Protein AF-A0A8T5GEF9-F1 (afdb_monomer_lite)

Foldseek 3Di:
DDDPDPPPPCPDDDPDQLRVLVVQLVVLVVLLVVLVVVVVVDDDPVVNVVSVVSSCCSPPPSNVVSVVRNDDD

Secondary structure (DSSP, 8-state):
-PPPP-TT--PPP-SSHHHHHHHHHHHHHHHHHHHHHHHTT---HHHHHHHHHHHHHIIIIIHHHHHHHHS--

pLDDT: mean 89.61, std 14.64, range [46.66, 98.62]

Organism: NCBI:txid3101447

Structure (mmCIF, N/CA/C/O backbone):
data_AF-A0A8T5GEF9-F1
#
_entry.id   AF-A0A8T5GEF9-F1
#
loop_
_atom_site.group_PDB
_atom_site.id
_atom_site.type_symbol
_atom_site.label_atom_id
_atom_site.label_alt_id
_atom_site.label_comp_id
_atom_site.label_asym_id
_atom_site.label_entity_id
_atom_site.label_seq_id
_atom_site.pdbx_PDB_ins_code
_atom_site.Cartn_x
_atom_site.Cartn_y
_atom_site.Cartn_z
_atom_site.occupancy
_atom_site.B_iso_or_equiv
_atom_site.auth_seq_id
_atom_site.auth_comp_id
_atom_site.auth_asym_id
_atom_site.auth_atom_id
_atom_site.pdbx_PDB_model_num
ATOM 1 N N . MET A 1 1 ? 0.734 -28.396 12.646 1.00 49.97 1 MET A N 1
ATOM 2 C CA . MET A 1 1 ? -0.092 -27.214 12.325 1.00 49.97 1 MET A CA 1
ATOM 3 C C . MET A 1 1 ? 0.100 -26.960 10.846 1.00 49.97 1 MET A C 1
ATOM 5 O O . MET A 1 1 ? 1.205 -26.619 10.450 1.00 49.97 1 MET A O 1
ATOM 9 N N . GLU A 1 2 ? -0.916 -27.250 10.041 1.00 57.72 2 GLU A N 1
ATOM 10 C CA . GLU A 1 2 ? -0.895 -27.015 8.596 1.00 57.72 2 GLU A CA 1
ATOM 11 C C . GLU A 1 2 ? -1.507 -25.638 8.351 1.00 57.72 2 GLU A C 1
ATOM 13 O O . GLU A 1 2 ? -2.628 -25.375 8.790 1.00 57.72 2 GLU A O 1
ATOM 18 N N . PHE A 1 3 ? -0.761 -24.734 7.718 1.00 58.47 3 PHE A N 1
ATOM 19 C CA . PHE A 1 3 ? -1.349 -23.487 7.245 1.00 58.47 3 PHE A CA 1
ATOM 20 C C . PHE A 1 3 ? -2.211 -23.816 6.023 1.00 58.47 3 PHE A C 1
ATOM 22 O O . PHE A 1 3 ? -1.715 -24.499 5.124 1.00 58.47 3 PHE A O 1
ATOM 29 N N . PRO A 1 4 ? -3.476 -23.362 5.959 1.00 69.00 4 PRO A N 1
ATOM 30 C CA . PRO A 1 4 ? -4.290 -23.582 4.774 1.00 69.00 4 PRO A CA 1
ATOM 31 C C . PRO A 1 4 ? -3.572 -23.007 3.551 1.00 69.00 4 PRO A C 1
ATOM 33 O O . PRO A 1 4 ? -3.021 -21.903 3.603 1.00 69.00 4 PRO A O 1
ATOM 36 N N . SER A 1 5 ? -3.561 -23.763 2.449 1.00 58.88 5 SER A N 1
ATOM 37 C CA . SER A 1 5 ? -3.081 -23.261 1.164 1.00 58.88 5 SER A CA 1
ATOM 38 C C . SER A 1 5 ? -3.838 -21.976 0.846 1.00 58.88 5 SER A C 1
ATOM 40 O O . SER A 1 5 ? -5.062 -22.015 0.744 1.00 58.88 5 SER A O 1
ATOM 42 N N . ASN A 1 6 ? -3.136 -20.847 0.723 1.00 60.12 6 ASN A N 1
ATOM 43 C CA . ASN A 1 6 ? -3.763 -19.594 0.317 1.00 60.12 6 ASN A CA 1
ATOM 44 C C . ASN A 1 6 ? -4.186 -19.732 -1.159 1.00 60.12 6 ASN A C 1
ATOM 46 O O . ASN A 1 6 ? -3.303 -19.769 -2.019 1.00 60.12 6 ASN A O 1
ATOM 50 N N . PRO A 1 7 ? -5.491 -19.812 -1.475 1.00 56.38 7 PRO A N 1
ATOM 51 C CA . PRO A 1 7 ? -5.955 -20.016 -2.845 1.00 56.38 7 PRO A CA 1
ATOM 52 C C . PRO A 1 7 ? -5.701 -18.796 -3.749 1.00 56.38 7 PRO A C 1
ATOM 54 O O . PRO A 1 7 ? -5.864 -18.897 -4.957 1.00 56.38 7 PRO A O 1
ATOM 57 N N . GLN A 1 8 ? -5.271 -17.655 -3.193 1.00 58.44 8 GLN A N 1
ATOM 58 C CA . GLN A 1 8 ? -4.951 -16.424 -3.932 1.00 58.44 8 GLN A CA 1
ATOM 59 C C . GLN A 1 8 ? -3.486 -16.340 -4.393 1.00 58.44 8 GLN A C 1
ATOM 61 O O . GLN A 1 8 ? -3.021 -15.273 -4.783 1.00 58.44 8 GLN A O 1
ATOM 66 N N . LYS A 1 9 ? -2.710 -17.425 -4.308 1.00 60.78 9 LYS A N 1
ATOM 67 C CA . LYS A 1 9 ? -1.247 -17.356 -4.431 1.00 60.78 9 LYS A CA 1
ATOM 68 C C . LYS A 1 9 ? -0.720 -17.531 -5.858 1.00 60.78 9 LYS A C 1
ATOM 70 O O . LYS A 1 9 ? 0.278 -18.216 -6.057 1.00 60.78 9 LYS A O 1
ATOM 75 N N . GLU A 1 10 ? -1.336 -16.868 -6.828 1.00 71.69 10 GLU A N 1
ATOM 76 C CA . GLU A 1 10 ? -0.683 -16.607 -8.112 1.00 71.69 10 GLU A CA 1
ATOM 77 C C . GLU A 1 10 ? -0.265 -15.140 -8.138 1.00 71.69 10 GLU A C 1
ATOM 79 O O . GLU A 1 10 ? -1.000 -14.257 -8.569 1.00 71.69 10 GLU A O 1
ATOM 84 N N . VAL A 1 11 ? 0.929 -14.873 -7.602 1.00 73.88 11 VAL A N 1
ATOM 85 C CA . VAL A 1 11 ? 1.603 -13.606 -7.891 1.00 73.88 11 VAL A CA 1
ATOM 86 C C . VAL A 1 11 ? 2.035 -13.695 -9.353 1.00 73.88 11 VAL A C 1
ATOM 88 O O . VAL A 1 11 ? 2.755 -14.640 -9.691 1.00 73.88 11 VAL A O 1
ATOM 91 N N . PRO A 1 12 ? 1.592 -12.778 -10.228 1.00 84.06 12 PRO A N 1
ATOM 92 C CA . PRO A 1 12 ? 1.964 -12.838 -11.631 1.00 84.06 12 PRO A CA 1
ATOM 93 C C . PRO A 1 12 ? 3.484 -12.734 -11.773 1.00 84.06 12 PRO A C 1
ATOM 95 O O . PRO A 1 12 ? 4.155 -12.027 -11.018 1.00 84.06 12 PRO A O 1
ATOM 98 N N . ALA A 1 13 ? 4.035 -13.453 -12.748 1.00 90.06 13 ALA A N 1
ATOM 99 C CA . ALA A 1 13 ? 5.396 -13.193 -13.186 1.00 90.06 13 ALA A CA 1
ATOM 100 C C . ALA A 1 13 ? 5.430 -11.841 -13.913 1.00 90.06 13 ALA A C 1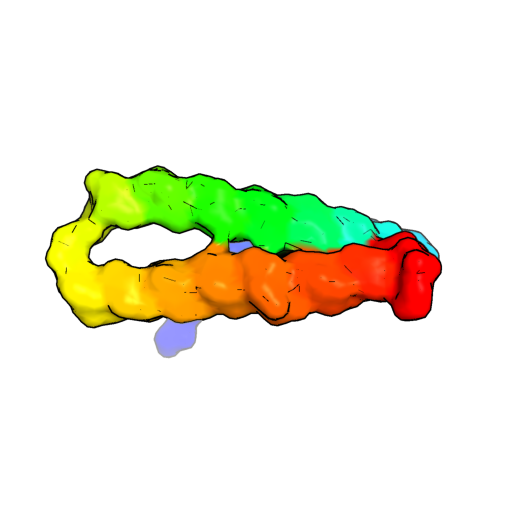
ATOM 102 O O . ALA A 1 13 ? 4.505 -11.511 -14.654 1.00 90.06 13 ALA A O 1
ATOM 103 N N . PHE A 1 14 ? 6.498 -11.076 -13.705 1.00 93.25 14 PHE A N 1
ATOM 104 C CA . PHE A 1 14 ? 6.703 -9.787 -14.357 1.00 93.25 14 PHE A CA 1
ATOM 105 C C . PHE A 1 14 ? 7.940 -9.850 -15.245 1.00 93.25 14 PHE A C 1
ATOM 107 O O . PHE A 1 14 ? 8.981 -10.357 -14.825 1.00 93.25 14 PHE A O 1
ATOM 114 N N . ASP A 1 15 ? 7.849 -9.270 -16.440 1.00 95.50 15 ASP A N 1
ATOM 115 C CA . ASP A 1 15 ? 8.953 -9.255 -17.408 1.00 95.50 15 ASP A CA 1
ATOM 116 C C . ASP A 1 15 ? 10.096 -8.307 -17.002 1.00 95.50 15 ASP A C 1
ATOM 118 O O . ASP A 1 15 ? 11.180 -8.333 -17.585 1.00 95.50 15 ASP A O 1
ATOM 122 N N . SER A 1 16 ? 9.876 -7.450 -15.999 1.00 95.25 16 SER A N 1
ATOM 123 C CA . SER A 1 16 ? 10.903 -6.572 -15.442 1.00 95.25 16 SER A CA 1
ATOM 124 C C . SER A 1 16 ? 10.588 -6.138 -14.009 1.00 95.25 16 SER A C 1
ATOM 126 O O . SER A 1 16 ? 9.441 -6.171 -13.563 1.00 95.25 16 SER A O 1
ATOM 128 N N . VAL A 1 17 ? 11.620 -5.664 -13.301 1.00 94.56 17 VAL A N 1
ATOM 129 C CA . VAL A 1 17 ? 11.478 -5.051 -11.968 1.00 94.56 17 VAL A CA 1
ATOM 130 C C . VAL A 1 17 ? 10.593 -3.803 -12.020 1.00 94.56 17 VAL A C 1
ATOM 132 O O . VAL A 1 17 ? 9.817 -3.580 -11.099 1.00 94.56 17 VAL A O 1
ATOM 135 N N . VAL A 1 18 ? 10.660 -3.028 -13.107 1.00 95.62 18 VAL A N 1
ATOM 136 C CA . VAL A 1 18 ? 9.816 -1.842 -13.312 1.00 95.62 18 VAL A CA 1
ATOM 137 C C . VAL A 1 18 ? 8.335 -2.223 -13.297 1.00 95.62 18 VAL A C 1
ATOM 139 O O . VAL A 1 18 ? 7.583 -1.687 -12.488 1.00 95.62 18 VAL A O 1
ATOM 142 N N . LEU A 1 19 ? 7.943 -3.222 -14.096 1.00 95.00 19 LEU A N 1
ATOM 143 C CA . LEU A 1 19 ? 6.558 -3.710 -14.141 1.00 95.00 19 LEU A CA 1
ATOM 144 C C . LEU A 1 19 ? 6.102 -4.283 -12.789 1.00 95.00 19 LEU A C 1
ATOM 146 O O . LEU A 1 19 ? 4.963 -4.075 -12.376 1.00 95.00 19 LEU A O 1
ATOM 150 N N . ALA A 1 20 ? 6.994 -4.972 -12.071 1.00 95.62 20 ALA A N 1
ATOM 151 C CA . ALA A 1 20 ? 6.697 -5.454 -10.723 1.00 95.62 20 ALA A CA 1
ATOM 152 C C . ALA A 1 20 ? 6.460 -4.294 -9.739 1.00 95.62 20 ALA A C 1
ATOM 154 O O . ALA A 1 20 ? 5.571 -4.370 -8.892 1.00 95.62 20 ALA A O 1
ATOM 155 N N . CYS A 1 21 ? 7.227 -3.210 -9.860 1.00 96.50 21 CYS A N 1
ATOM 156 C CA . CYS A 1 21 ? 7.085 -2.030 -9.018 1.00 96.50 21 CYS A CA 1
ATOM 157 C C . CYS A 1 21 ? 5.838 -1.202 -9.347 1.00 96.50 21 CYS A C 1
ATOM 159 O O . CYS A 1 21 ? 5.189 -0.728 -8.420 1.00 96.50 21 CYS A O 1
ATOM 161 N N . GLU A 1 22 ? 5.438 -1.100 -10.615 1.00 95.50 22 GLU A N 1
ATOM 162 C CA . GLU A 1 22 ? 4.149 -0.504 -11.008 1.00 95.50 22 GLU A CA 1
ATOM 163 C C . GLU A 1 22 ? 2.967 -1.289 -10.422 1.00 95.50 22 GLU A C 1
ATOM 165 O O . GLU A 1 22 ? 2.026 -0.713 -9.873 1.00 95.50 22 GLU A O 1
ATOM 170 N N . ALA A 1 23 ? 3.027 -2.622 -10.480 1.00 95.50 23 ALA A N 1
ATOM 171 C CA . ALA A 1 23 ? 2.000 -3.466 -9.881 1.00 95.50 23 ALA A CA 1
ATOM 172 C C . ALA A 1 23 ? 1.964 -3.339 -8.350 1.00 95.50 23 ALA A C 1
ATOM 174 O O . ALA A 1 23 ? 0.885 -3.298 -7.759 1.00 95.50 23 ALA A O 1
ATOM 175 N N . ALA A 1 24 ? 3.129 -3.243 -7.706 1.00 95.62 24 ALA A N 1
ATOM 176 C CA . ALA A 1 24 ? 3.229 -3.042 -6.265 1.00 95.62 24 ALA A CA 1
ATOM 177 C C . ALA A 1 24 ? 2.733 -1.652 -5.828 1.00 95.62 24 ALA A C 1
ATOM 179 O O . ALA A 1 24 ? 2.071 -1.541 -4.800 1.00 95.62 24 ALA A O 1
ATOM 180 N N . GLU A 1 25 ? 2.972 -0.607 -6.623 1.00 96.25 25 GLU A N 1
ATOM 181 C CA . GLU A 1 25 ? 2.401 0.726 -6.405 1.00 96.25 25 GLU A CA 1
ATOM 182 C C . GLU A 1 25 ? 0.868 0.667 -6.361 1.00 96.25 25 GLU A C 1
ATOM 184 O O . GLU A 1 25 ? 0.253 1.133 -5.399 1.00 96.25 25 GLU A O 1
ATOM 189 N N . GLN A 1 26 ? 0.248 0.024 -7.356 1.00 96.12 26 GLN A N 1
ATOM 190 C CA . GLN A 1 26 ? -1.204 -0.167 -7.371 1.00 96.12 26 GLN A CA 1
ATOM 191 C C . GLN A 1 26 ? -1.681 -1.009 -6.185 1.00 96.12 26 GLN A C 1
ATOM 193 O O . GLN A 1 26 ? -2.695 -0.686 -5.566 1.00 96.12 26 GLN A O 1
ATOM 198 N N . ALA A 1 27 ? -0.938 -2.058 -5.826 1.00 95.88 27 ALA A N 1
ATOM 199 C CA . ALA A 1 27 ? -1.258 -2.886 -4.671 1.00 95.88 27 ALA A CA 1
ATOM 200 C C . ALA A 1 27 ? -1.275 -2.075 -3.367 1.00 95.88 27 ALA A C 1
ATOM 202 O O . ALA A 1 27 ? -2.196 -2.252 -2.572 1.00 95.88 27 ALA A O 1
ATOM 203 N N . GLU A 1 28 ? -0.328 -1.156 -3.156 1.00 97.88 28 GLU A N 1
ATOM 204 C CA . GLU A 1 28 ? -0.330 -0.299 -1.965 1.00 97.88 28 GLU A CA 1
ATOM 205 C C . GLU A 1 28 ? -1.492 0.707 -1.973 1.00 97.88 28 GLU A C 1
ATOM 207 O O . GLU A 1 28 ? -2.119 0.908 -0.937 1.00 97.88 28 GLU A O 1
ATOM 212 N N . ILE A 1 29 ? -1.877 1.268 -3.126 1.00 97.06 29 ILE A N 1
ATOM 213 C CA . ILE A 1 29 ? -3.076 2.128 -3.226 1.00 97.06 29 ILE A CA 1
ATOM 214 C C . ILE A 1 29 ? -4.338 1.354 -2.810 1.00 97.06 29 ILE A C 1
ATOM 216 O O . ILE A 1 29 ? -5.136 1.842 -2.003 1.00 97.06 29 ILE A O 1
ATOM 220 N N . TYR A 1 30 ? -4.508 0.127 -3.314 1.00 97.06 30 TYR A N 1
ATOM 221 C CA . TYR A 1 30 ? -5.623 -0.735 -2.914 1.00 97.06 30 TYR A CA 1
ATOM 222 C C . TYR A 1 30 ? -5.553 -1.129 -1.436 1.00 97.06 30 TYR A C 1
ATOM 224 O O . TYR A 1 30 ? -6.584 -1.179 -0.761 1.00 97.06 30 TYR A O 1
ATOM 232 N N . ASN A 1 31 ? -4.350 -1.381 -0.923 1.00 96.94 31 ASN A N 1
ATOM 233 C CA . ASN A 1 31 ? -4.124 -1.723 0.474 1.00 96.94 31 ASN A CA 1
ATOM 234 C C . ASN A 1 31 ? -4.488 -0.555 1.401 1.00 96.94 31 ASN A C 1
ATOM 236 O O . ASN A 1 31 ? -5.152 -0.774 2.403 1.00 96.94 31 ASN A O 1
ATOM 240 N N . VAL A 1 32 ? -4.165 0.696 1.062 1.00 97.88 32 VAL A N 1
ATOM 241 C CA . VAL A 1 32 ? -4.622 1.864 1.842 1.00 97.88 32 VAL A CA 1
ATOM 242 C C . VAL A 1 32 ? -6.151 1.945 1.870 1.00 97.88 32 VAL A C 1
ATOM 244 O O . VAL A 1 32 ? -6.732 2.160 2.936 1.00 97.88 32 VAL A O 1
ATOM 247 N N . ALA A 1 33 ? -6.803 1.738 0.723 1.00 97.12 33 ALA A N 1
ATOM 248 C CA . ALA A 1 33 ? -8.254 1.859 0.586 1.00 97.12 33 ALA A CA 1
ATOM 249 C C . ALA A 1 33 ? -9.039 0.768 1.338 1.00 97.12 33 ALA A C 1
ATOM 251 O O . ALA A 1 33 ? -10.163 1.008 1.781 1.00 97.12 33 ALA A O 1
ATOM 252 N N . ILE A 1 34 ? -8.476 -0.436 1.518 1.00 96.94 34 ILE A N 1
ATOM 253 C CA . ILE A 1 34 ? -9.187 -1.513 2.226 1.00 96.94 34 ILE A CA 1
ATOM 254 C C . ILE A 1 34 ? -9.419 -1.175 3.702 1.00 96.94 34 ILE A C 1
ATOM 256 O O . ILE A 1 34 ? -10.415 -1.616 4.281 1.00 96.94 34 ILE A O 1
ATOM 260 N N . TYR A 1 35 ? -8.547 -0.364 4.306 1.00 97.19 35 TYR A N 1
ATOM 261 C CA . TYR A 1 35 ? -8.657 -0.011 5.716 1.00 97.19 35 TYR A CA 1
ATOM 262 C C . TYR A 1 35 ? -9.908 0.808 6.021 1.00 97.19 35 TYR A C 1
ATOM 264 O O . TYR A 1 35 ? -10.510 0.579 7.064 1.00 97.19 35 TYR A O 1
ATOM 272 N N . ASP A 1 36 ? -10.383 1.649 5.097 1.00 93.62 36 ASP A N 1
ATOM 273 C CA . ASP A 1 36 ? -11.651 2.377 5.269 1.00 93.62 36 ASP A CA 1
ATOM 274 C C . ASP A 1 36 ? -12.820 1.401 5.500 1.00 93.62 36 ASP A C 1
ATOM 276 O O . ASP A 1 36 ? -13.689 1.619 6.345 1.00 93.62 36 ASP A O 1
ATOM 280 N N . ARG A 1 37 ? -12.801 0.257 4.802 1.00 94.88 37 ARG A N 1
ATOM 281 C CA . ARG A 1 37 ? -13.767 -0.827 5.005 1.00 94.88 37 ARG A CA 1
ATOM 282 C C . ARG A 1 37 ? -13.492 -1.608 6.292 1.00 94.88 37 ARG A C 1
ATOM 284 O O . ARG A 1 37 ? -14.446 -1.970 6.979 1.00 94.88 37 ARG A O 1
ATOM 291 N N . LEU A 1 38 ? -12.235 -1.911 6.607 1.00 96.50 38 LEU A N 1
ATOM 292 C CA . LEU A 1 38 ? -11.880 -2.713 7.784 1.00 96.50 38 LEU A CA 1
ATOM 293 C C . LEU A 1 38 ? -12.168 -1.9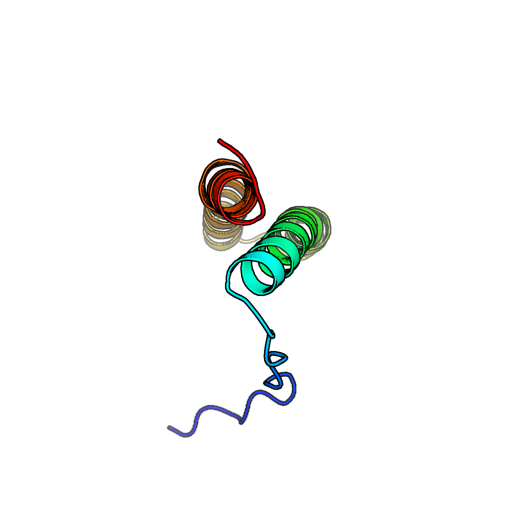86 9.102 1.00 96.50 38 LEU A C 1
ATOM 295 O O . LEU A 1 38 ? -12.673 -2.613 10.030 1.00 96.50 38 LEU A O 1
ATOM 299 N N . PHE A 1 39 ? -11.941 -0.672 9.168 1.00 96.81 39 PHE A N 1
ATOM 300 C CA . PHE A 1 39 ? -12.270 0.138 10.343 1.00 96.81 39 PHE A CA 1
ATOM 301 C C . PHE A 1 39 ? -13.772 0.147 10.653 1.00 96.81 39 PHE A C 1
ATOM 303 O O . PHE A 1 39 ? -14.150 0.273 11.809 1.00 96.81 39 PHE A O 1
ATOM 310 N N . SER A 1 40 ? -14.637 -0.061 9.654 1.00 95.94 40 SER A N 1
ATOM 311 C CA . SER A 1 40 ? -16.087 -0.193 9.880 1.00 95.94 40 SER A CA 1
ATOM 312 C C . SER A 1 40 ? -16.525 -1.554 10.444 1.00 95.94 40 SER A C 1
ATOM 314 O O . SER A 1 40 ? -17.699 -1.735 10.753 1.00 95.94 40 SER A O 1
ATOM 316 N N . GLN A 1 41 ? -15.614 -2.530 10.535 1.00 97.06 41 GLN A N 1
ATOM 317 C CA . GLN A 1 41 ? -15.914 -3.916 10.922 1.00 97.06 41 GLN A CA 1
ATOM 318 C C . GLN A 1 41 ? -15.269 -4.330 12.249 1.00 97.06 41 GLN A C 1
ATOM 320 O O . GLN A 1 41 ? -15.429 -5.477 12.670 1.00 97.06 41 GLN A O 1
ATOM 325 N N . VAL A 1 42 ? -14.507 -3.439 12.888 1.00 96.06 42 VAL A N 1
ATOM 326 C CA . VAL A 1 42 ? -13.706 -3.761 14.070 1.00 96.06 42 VAL A CA 1
ATOM 327 C C . VAL A 1 42 ? -13.818 -2.650 15.105 1.00 96.06 42 VAL A C 1
ATOM 329 O O . VAL A 1 42 ? -13.495 -1.508 14.810 1.00 96.06 42 VAL A O 1
ATOM 332 N N . ASP A 1 43 ? -14.169 -3.023 16.338 1.00 96.31 43 ASP A N 1
ATOM 333 C CA . ASP A 1 43 ? -14.238 -2.101 17.487 1.00 96.31 43 ASP A CA 1
ATOM 334 C C . ASP A 1 43 ? -13.074 -2.285 18.482 1.00 96.31 43 ASP A C 1
ATOM 336 O O . ASP A 1 43 ? -12.861 -1.471 19.387 1.00 96.31 43 ASP A O 1
ATOM 340 N N . ASN A 1 44 ? -12.309 -3.375 18.342 1.00 98.25 44 ASN A N 1
ATOM 341 C CA . ASN A 1 44 ? -11.180 -3.669 19.218 1.00 98.25 44 ASN A CA 1
ATOM 342 C C . ASN A 1 44 ? -10.041 -2.666 18.975 1.00 98.25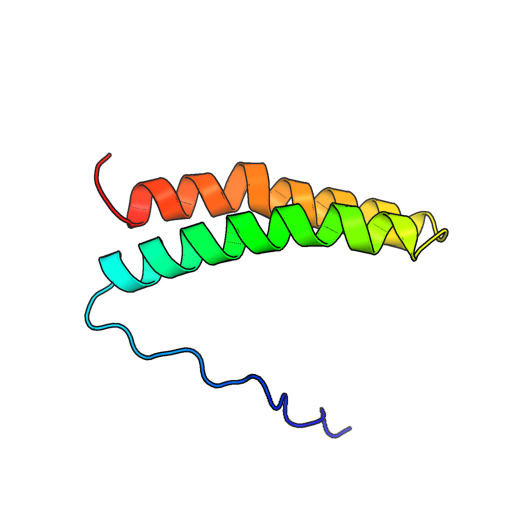 44 ASN A C 1
ATOM 344 O O . ASN A 1 44 ? -9.472 -2.615 17.885 1.00 98.25 44 ASN A O 1
ATOM 348 N N . GLN A 1 45 ? -9.690 -1.911 20.017 1.00 98.00 45 GLN A N 1
ATOM 349 C CA . GLN A 1 45 ? -8.718 -0.819 19.940 1.00 98.00 45 GLN A CA 1
ATOM 350 C C . GLN A 1 45 ? -7.300 -1.282 19.585 1.00 98.00 45 GLN A C 1
ATOM 352 O O . GLN A 1 45 ? -6.611 -0.590 18.840 1.00 98.00 45 GLN A O 1
ATOM 357 N N . ASP A 1 46 ? -6.881 -2.467 20.035 1.00 98.31 46 ASP A N 1
ATOM 358 C CA . ASP A 1 46 ? -5.562 -3.006 19.691 1.00 98.31 46 ASP A CA 1
ATOM 359 C C . ASP A 1 46 ? -5.487 -3.337 18.196 1.00 98.31 46 ASP A C 1
ATOM 361 O O . ASP A 1 46 ? -4.482 -3.072 17.538 1.00 98.31 46 ASP A O 1
ATOM 365 N N . ILE A 1 47 ? -6.573 -3.874 17.631 1.00 98.06 47 ILE A N 1
ATOM 366 C CA . ILE A 1 47 ? -6.647 -4.172 16.196 1.00 98.06 47 ILE A CA 1
ATOM 367 C C . ILE A 1 47 ? -6.683 -2.875 15.383 1.00 98.06 47 ILE A C 1
ATOM 369 O O . ILE A 1 47 ? -5.969 -2.770 14.386 1.00 98.06 47 ILE A O 1
ATOM 373 N N . ILE A 1 48 ? -7.464 -1.883 15.819 1.00 98.12 48 ILE A N 1
ATOM 374 C CA . ILE A 1 48 ? -7.528 -0.565 15.171 1.00 98.12 48 ILE A CA 1
ATOM 375 C C . ILE A 1 48 ? -6.138 0.079 15.134 1.00 98.12 48 ILE A C 1
ATOM 377 O O . ILE A 1 48 ? -5.700 0.493 14.064 1.00 98.12 48 ILE A O 1
ATOM 381 N N . MET A 1 49 ? -5.403 0.072 16.250 1.00 98.44 49 MET A N 1
ATOM 382 C CA . MET A 1 49 ? -4.036 0.602 16.316 1.00 98.44 49 MET A CA 1
ATOM 383 C C . MET A 1 49 ? -3.103 -0.079 15.300 1.00 98.44 49 MET A C 1
ATOM 385 O O . MET A 1 49 ? -2.312 0.582 14.624 1.00 98.44 49 MET A O 1
ATOM 389 N N . ILE A 1 50 ? -3.192 -1.406 15.159 1.00 98.25 50 ILE A N 1
ATOM 390 C CA . ILE A 1 50 ? -2.391 -2.140 14.170 1.00 98.25 50 ILE A CA 1
ATOM 391 C C . ILE A 1 50 ? -2.812 -1.783 12.742 1.00 98.25 50 ILE A C 1
ATOM 393 O O . ILE A 1 50 ? -1.952 -1.567 11.891 1.00 98.25 50 ILE A O 1
ATOM 397 N N . PHE A 1 51 ? -4.109 -1.682 12.464 1.00 98.25 51 PHE A N 1
ATOM 398 C CA . PHE A 1 51 ? -4.614 -1.280 11.151 1.00 98.25 51 PHE A CA 1
ATOM 399 C C . PHE A 1 51 ? -4.160 0.128 10.761 1.00 98.25 51 PHE A C 1
ATOM 401 O O . PHE A 1 51 ? -3.739 0.336 9.625 1.00 98.25 51 PHE A O 1
ATOM 408 N N . GLU A 1 52 ? -4.157 1.075 11.698 1.00 98.38 52 GLU A N 1
ATOM 409 C CA . GLU A 1 52 ? -3.602 2.412 11.478 1.00 98.38 52 GLU A CA 1
ATOM 410 C C . GLU A 1 52 ? -2.111 2.355 11.135 1.00 98.38 52 GLU A C 1
ATOM 412 O O . GLU A 1 52 ? -1.685 2.968 10.154 1.00 98.38 52 GLU A O 1
ATOM 417 N N . ALA A 1 53 ? -1.324 1.577 11.885 1.00 98.56 53 ALA A N 1
ATOM 418 C CA . ALA A 1 53 ? 0.105 1.414 11.626 1.00 98.56 53 ALA A CA 1
ATOM 419 C C . ALA A 1 53 ? 0.380 0.784 10.249 1.00 98.56 53 ALA A C 1
ATOM 421 O O . ALA A 1 53 ? 1.284 1.225 9.535 1.00 98.56 53 ALA A O 1
ATOM 422 N N . LEU A 1 54 ? -0.411 -0.216 9.850 1.00 98.38 54 LEU A N 1
ATOM 423 C CA . LEU A 1 54 ? -0.280 -0.876 8.552 1.00 98.38 54 LEU A CA 1
ATOM 424 C C . LEU A 1 54 ? -0.706 0.035 7.393 1.00 98.38 54 LEU A C 1
ATOM 426 O O . LEU A 1 54 ? 0.019 0.131 6.401 1.00 98.38 54 LEU A O 1
ATOM 430 N N . ARG A 1 55 ? -1.830 0.752 7.528 1.00 98.50 55 ARG A N 1
ATOM 431 C CA . ARG A 1 55 ? -2.274 1.761 6.553 1.00 98.50 55 ARG A CA 1
ATOM 432 C C . ARG A 1 55 ? -1.225 2.856 6.386 1.00 98.50 55 ARG A C 1
ATOM 434 O O . ARG A 1 55 ? -0.885 3.209 5.261 1.00 98.50 55 ARG A O 1
ATOM 441 N N . TYR A 1 56 ? -0.677 3.352 7.496 1.00 98.62 56 TYR A N 1
ATOM 442 C CA . TYR A 1 56 ? 0.393 4.348 7.491 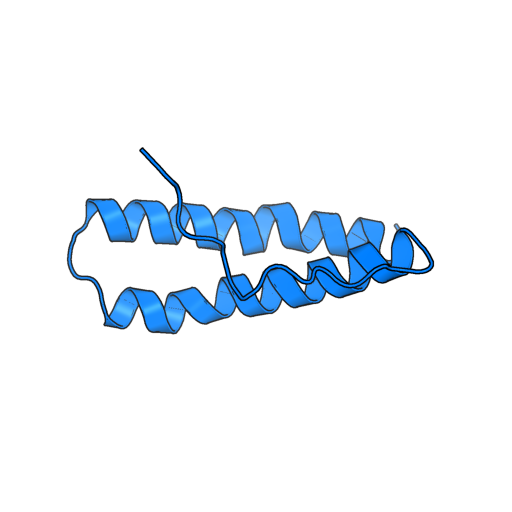1.00 98.62 56 TYR A CA 1
ATOM 443 C C . TYR A 1 56 ? 1.651 3.831 6.785 1.00 98.62 56 TYR A C 1
ATOM 445 O O . TYR A 1 56 ? 2.224 4.539 5.961 1.00 98.62 56 TYR A O 1
ATOM 453 N N . ALA A 1 57 ? 2.086 2.599 7.064 1.00 98.56 57 ALA A N 1
ATOM 454 C CA . ALA A 1 57 ? 3.247 2.012 6.396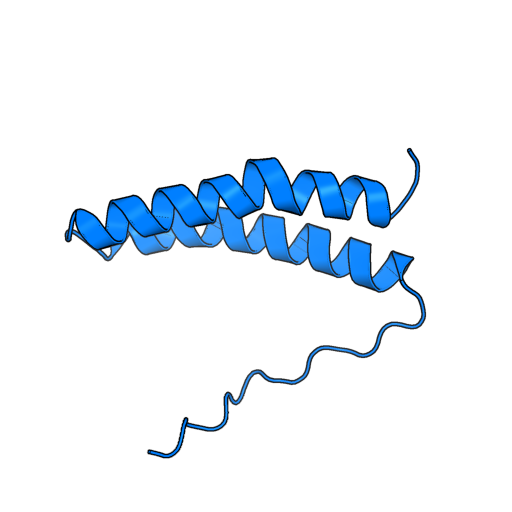 1.00 98.56 57 ALA A CA 1
ATOM 455 C C . ALA A 1 57 ? 3.030 1.884 4.879 1.00 98.56 57 ALA A C 1
ATOM 457 O O . ALA A 1 57 ? 3.900 2.275 4.098 1.00 98.56 57 ALA A O 1
ATOM 458 N N . SER A 1 58 ? 1.852 1.408 4.469 1.00 98.38 58 SER A N 1
ATOM 459 C CA . SER A 1 58 ? 1.458 1.308 3.062 1.00 98.38 58 SER A CA 1
ATOM 460 C C . SER A 1 58 ? 1.505 2.674 2.366 1.00 98.38 58 SER A C 1
ATOM 462 O O . SER A 1 58 ? 2.217 2.841 1.375 1.00 98.38 58 SER A O 1
ATOM 464 N N . GLN A 1 59 ? 0.853 3.684 2.951 1.00 98.38 59 GLN A N 1
ATOM 465 C CA . GLN A 1 59 ? 0.719 5.020 2.367 1.00 98.38 59 GLN A CA 1
ATOM 466 C C . GLN A 1 59 ? 2.022 5.831 2.379 1.00 98.38 59 GLN A C 1
ATOM 468 O O . GLN A 1 59 ? 2.376 6.452 1.382 1.00 98.38 59 GLN A O 1
ATOM 473 N N . GLU A 1 60 ? 2.737 5.852 3.504 1.00 98.38 60 GLU A N 1
ATOM 474 C CA . GLU A 1 60 ? 3.818 6.817 3.750 1.00 98.38 60 GLU A CA 1
ATOM 475 C C . GLU A 1 60 ? 5.218 6.211 3.593 1.00 98.38 60 GLU A C 1
ATOM 477 O O . GLU A 1 60 ? 6.218 6.937 3.614 1.00 98.38 60 GLU A O 1
ATOM 482 N N . LYS A 1 61 ? 5.330 4.880 3.468 1.00 98.38 61 LYS A N 1
ATOM 483 C CA . LYS A 1 61 ? 6.619 4.184 3.307 1.00 98.38 61 LYS A CA 1
ATOM 484 C C . LYS A 1 61 ? 6.671 3.389 2.013 1.00 98.38 61 LYS A C 1
ATOM 486 O O . LYS A 1 61 ? 7.554 3.642 1.193 1.00 98.38 61 LYS A O 1
ATOM 491 N N . HIS A 1 62 ? 5.752 2.445 1.833 1.00 98.12 62 HIS A N 1
ATOM 492 C CA . HIS A 1 62 ? 5.812 1.504 0.718 1.00 98.12 62 HIS A CA 1
ATOM 493 C C . HIS A 1 62 ? 5.427 2.163 -0.599 1.00 98.12 62 HIS A C 1
ATOM 495 O O . HIS A 1 62 ? 6.202 2.096 -1.549 1.00 98.12 62 HIS A O 1
ATOM 501 N N . LEU A 1 63 ? 4.290 2.862 -0.643 1.00 97.12 63 LEU A N 1
ATOM 502 C CA . LEU A 1 63 ? 3.816 3.525 -1.854 1.00 97.12 63 LEU A CA 1
ATOM 503 C C . LEU A 1 63 ? 4.877 4.480 -2.442 1.00 97.12 63 LEU A C 1
ATOM 505 O O . LEU A 1 63 ? 5.245 4.298 -3.603 1.00 97.12 63 LEU A O 1
ATOM 509 N N . PRO A 1 64 ? 5.498 5.393 -1.664 1.00 97.06 64 PRO A N 1
ATOM 510 C CA . PRO A 1 64 ? 6.588 6.220 -2.177 1.00 97.06 64 PRO A CA 1
ATOM 511 C C . PRO A 1 64 ? 7.809 5.415 -2.636 1.00 97.06 64 PRO A C 1
ATOM 513 O O . PRO A 1 64 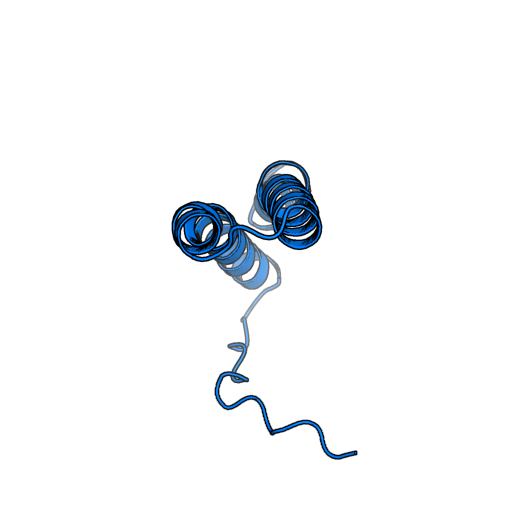? 8.545 5.862 -3.513 1.00 97.06 64 PRO A O 1
ATOM 516 N N . ALA A 1 65 ? 8.090 4.262 -2.020 1.00 97.25 65 ALA A N 1
ATOM 517 C CA . ALA A 1 65 ? 9.199 3.405 -2.430 1.00 97.25 65 ALA A CA 1
ATOM 518 C C . ALA A 1 65 ? 8.929 2.726 -3.777 1.00 97.25 65 ALA A C 1
ATOM 520 O O . ALA A 1 65 ? 9.819 2.717 -4.628 1.00 97.25 65 ALA A O 1
ATOM 521 N N . PHE A 1 66 ? 7.713 2.227 -3.998 1.00 97.19 66 PHE A N 1
ATOM 522 C CA . PHE A 1 66 ? 7.333 1.629 -5.274 1.00 97.19 66 PHE A CA 1
ATOM 523 C C . PHE A 1 66 ? 7.215 2.662 -6.388 1.00 97.19 66 PHE A C 1
ATOM 525 O O . PHE A 1 66 ? 7.718 2.387 -7.467 1.00 97.19 66 PHE A O 1
ATOM 532 N N . GLN A 1 67 ? 6.734 3.875 -6.099 1.00 95.38 67 GLN A N 1
ATOM 533 C CA . GLN A 1 67 ? 6.765 5.005 -7.042 1.00 95.38 67 GLN A CA 1
ATOM 534 C C . GLN A 1 67 ? 8.185 5.357 -7.508 1.00 95.38 67 GLN A C 1
ATOM 536 O O . GLN A 1 67 ? 8.411 5.647 -8.678 1.00 95.38 67 GLN A O 1
ATOM 541 N N . ARG A 1 68 ? 9.180 5.314 -6.608 1.00 95.94 68 ARG A N 1
ATOM 542 C CA . ARG A 1 68 ? 10.591 5.493 -7.007 1.00 95.94 68 ARG A CA 1
ATOM 543 C C . ARG A 1 68 ? 11.104 4.324 -7.847 1.00 95.94 68 ARG A C 1
ATOM 545 O O . ARG A 1 68 ? 11.945 4.522 -8.718 1.00 95.94 68 ARG A O 1
ATOM 552 N N . CYS A 1 69 ? 10.618 3.114 -7.578 1.00 95.69 69 CYS A N 1
ATOM 553 C CA . CYS A 1 69 ? 11.041 1.907 -8.279 1.00 95.69 69 CYS A CA 1
ATOM 554 C C . CYS A 1 69 ? 10.409 1.746 -9.679 1.00 95.69 69 CYS A C 1
ATOM 556 O O . CYS A 1 69 ? 11.099 1.296 -10.594 1.00 95.69 69 CYS A O 1
ATOM 558 N N . SER A 1 70 ? 9.131 2.105 -9.861 1.00 90.06 70 SER A N 1
ATOM 559 C CA . SER A 1 70 ? 8.376 1.979 -11.121 1.00 90.06 70 SER A CA 1
ATOM 560 C C . SER A 1 70 ? 8.867 2.927 -12.216 1.00 90.06 70 SER A C 1
ATOM 562 O O . SER A 1 70 ? 8.693 2.662 -13.399 1.00 90.06 70 SER A O 1
ATOM 564 N N . GLY A 1 71 ? 9.571 3.998 -11.864 1.00 75.44 71 GLY A N 1
ATOM 565 C CA . GLY A 1 71 ? 10.269 4.815 -12.843 1.00 75.44 71 GLY A CA 1
ATOM 566 C C . GLY A 1 71 ? 10.567 6.217 -12.338 1.00 75.44 71 GLY A C 1
ATOM 567 O O . GLY A 1 71 ? 9.665 7.001 -12.079 1.00 75.44 71 GLY A O 1
ATOM 568 N N . LEU A 1 72 ? 11.854 6.567 -12.332 1.00 54.56 72 LEU A N 1
ATOM 569 C CA . LEU A 1 72 ? 12.358 7.944 -12.396 1.00 54.56 72 LEU A CA 1
ATOM 570 C C . LEU A 1 72 ? 12.088 8.837 -11.169 1.00 54.56 72 LEU A C 1
ATOM 572 O O . LEU A 1 72 ? 11.373 9.836 -11.248 1.00 54.56 72 LEU A O 1
ATOM 576 N N . ARG A 1 73 ? 12.837 8.580 -10.091 1.00 46.66 73 ARG A N 1
ATOM 577 C CA . ARG A 1 73 ? 13.890 9.494 -9.597 1.00 46.66 73 ARG A CA 1
ATOM 578 C C . ARG A 1 73 ? 14.959 8.724 -8.834 1.00 46.66 73 ARG A C 1
ATOM 580 O O . ARG A 1 73 ? 14.580 7.911 -7.965 1.00 46.66 73 ARG A O 1
#

InterPro domains:
  IPR012347 Ferritin-like [G3DSA:1.20.1260.10] (13-71)

Radius of gyration: 15.04 Å; chains: 1; bounding box: 30×37×37 Å

Sequence (73 aa):
MEFPSNPQKEVPAFDSVVLACEAAEQAEIYNVAIYDRLFSQVDNQDIIMIFEALRYASQEKHLPAFQRCSGLR